Protein AF-A0A0W0Y0N5-F1 (afdb_monomer_lite)

Foldseek 3Di:
DDDDDPDPPPDPPPDDDDDPDPDDPVVVVVVVVVPPPDPPPVPVVVVVVVVVVVVVVVVVVVVVVPDDDDDVVVVVVVVVCVVVVNDDDDPVVVVVVVVVVVVVD

Structure (mmCIF, N/CA/C/O backbone):
data_AF-A0A0W0Y0N5-F1
#
_entry.id   AF-A0A0W0Y0N5-F1
#
loop_
_atom_site.group_PDB
_atom_site.id
_atom_site.type_symbol
_atom_site.label_atom_id
_atom_site.label_alt_id
_atom_site.label_comp_id
_atom_site.label_asym_id
_atom_site.label_entity_id
_atom_site.label_seq_id
_atom_site.pdbx_PDB_ins_code
_atom_site.Cartn_x
_atom_site.Cartn_y
_atom_site.Cartn_z
_atom_site.occupancy
_atom_site.B_iso_or_equiv
_atom_site.auth_seq_id
_atom_site.auth_comp_id
_atom_site.auth_asym_id
_atom_site.auth_atom_id
_atom_site.pdbx_PDB_model_num
ATOM 1 N N . MET A 1 1 ? -21.532 -23.123 67.236 1.00 42.41 1 MET A N 1
ATOM 2 C CA . MET A 1 1 ? -20.499 -22.829 66.224 1.00 42.41 1 MET A CA 1
ATOM 3 C C . MET A 1 1 ? -20.778 -23.768 65.060 1.00 42.41 1 MET A C 1
ATOM 5 O O . MET A 1 1 ? -20.723 -24.965 65.287 1.00 42.41 1 MET A O 1
ATOM 9 N N . GLU A 1 2 ? -21.553 -23.299 64.076 1.00 47.66 2 GLU A N 1
ATOM 10 C CA . GLU A 1 2 ? -21.091 -22.952 62.704 1.00 47.66 2 GLU A CA 1
ATOM 11 C C . GLU A 1 2 ? -20.781 -24.219 61.877 1.00 47.66 2 GLU A C 1
ATOM 13 O O . GLU A 1 2 ? -20.055 -25.078 62.349 1.00 47.66 2 GLU A O 1
ATOM 18 N N . SER A 1 3 ? -21.311 -24.466 60.675 1.00 52.69 3 SER A N 1
ATOM 19 C CA . SER A 1 3 ? -21.690 -23.562 59.584 1.00 52.69 3 SER A CA 1
ATOM 20 C C . SER A 1 3 ? -22.724 -24.227 58.654 1.00 52.69 3 SER A C 1
ATOM 22 O O . SER A 1 3 ? -22.623 -25.407 58.327 1.00 52.69 3 SER A O 1
ATOM 24 N N . VAL A 1 4 ? -23.702 -23.428 58.220 1.00 58.62 4 VAL A N 1
ATOM 25 C CA . VAL A 1 4 ? -24.736 -23.725 57.220 1.00 58.62 4 VAL A CA 1
ATOM 26 C C . VAL A 1 4 ? -24.251 -23.209 55.865 1.00 58.62 4 VAL A C 1
ATOM 28 O O . VAL A 1 4 ? -24.720 -22.173 55.416 1.00 58.62 4 VAL A O 1
ATOM 31 N N . ILE A 1 5 ? -23.274 -23.855 55.221 1.00 59.12 5 ILE A N 1
ATOM 32 C CA . ILE A 1 5 ? -22.911 -23.524 53.826 1.00 59.12 5 ILE A CA 1
ATOM 33 C C . ILE A 1 5 ? -22.430 -24.778 53.079 1.00 59.12 5 ILE A C 1
ATOM 35 O O . ILE A 1 5 ? -21.284 -24.869 52.643 1.00 59.12 5 ILE A O 1
ATOM 39 N N . GLU A 1 6 ? -23.328 -25.733 52.850 1.00 60.34 6 GLU A N 1
ATOM 40 C CA . GLU A 1 6 ? -23.190 -26.661 51.721 1.00 60.34 6 GLU A CA 1
ATOM 41 C C . GLU A 1 6 ? -24.080 -26.175 50.569 1.00 60.34 6 GLU A C 1
ATOM 43 O O . GLU A 1 6 ? -25.214 -26.585 50.365 1.00 60.34 6 GLU A O 1
ATOM 48 N N . ARG A 1 7 ? -23.536 -25.161 49.889 1.00 59.25 7 ARG A N 1
ATOM 49 C CA . ARG A 1 7 ? -23.667 -24.794 48.469 1.00 59.25 7 ARG A CA 1
ATOM 50 C C . ARG A 1 7 ? -24.823 -25.453 47.697 1.00 59.25 7 ARG A C 1
ATOM 52 O O . ARG A 1 7 ? -24.627 -26.437 46.988 1.00 59.25 7 ARG A O 1
ATOM 59 N N . ASN A 1 8 ? -25.975 -24.785 47.675 1.00 56.50 8 ASN A N 1
ATOM 60 C CA . ASN A 1 8 ? -26.908 -24.908 46.556 1.00 56.50 8 ASN A CA 1
ATOM 61 C C . ASN A 1 8 ? -26.298 -24.185 45.342 1.00 56.50 8 ASN A C 1
ATOM 63 O O . ASN A 1 8 ? -26.480 -22.982 45.153 1.00 56.50 8 ASN A O 1
ATOM 67 N N . ALA A 1 9 ? -25.521 -24.905 44.534 1.00 58.84 9 ALA A N 1
ATOM 68 C CA . ALA A 1 9 ? -25.101 -24.435 43.220 1.00 58.84 9 ALA A CA 1
ATOM 69 C C . ALA A 1 9 ? -26.306 -24.512 42.274 1.00 58.84 9 ALA A C 1
ATOM 71 O O . ALA A 1 9 ? -26.527 -25.511 41.594 1.00 58.84 9 ALA A O 1
ATOM 72 N N . MET A 1 10 ? -27.122 -23.459 42.264 1.00 58.56 10 MET A N 1
ATOM 73 C CA . MET A 1 10 ? -28.178 -23.294 41.272 1.00 58.56 10 MET A CA 1
ATOM 74 C C . MET A 1 10 ? -27.514 -22.914 39.940 1.00 58.56 10 MET A C 1
ATOM 76 O O . MET A 1 10 ? -27.296 -21.742 39.640 1.00 58.56 10 MET A O 1
ATOM 80 N N . VAL A 1 11 ? -27.115 -23.918 39.159 1.00 59.53 11 VAL A N 1
ATOM 81 C CA . VAL A 1 11 ? -26.688 -23.724 37.771 1.00 59.53 11 VAL A CA 1
ATOM 82 C C . VAL A 1 11 ? -27.960 -23.614 36.945 1.00 59.53 11 VAL A C 1
ATOM 84 O O . VAL A 1 11 ? -28.642 -24.608 36.714 1.00 59.53 11 VAL A O 1
ATOM 87 N N . ASN A 1 12 ? -28.319 -22.402 36.530 1.00 56.44 12 ASN A N 1
ATOM 88 C CA . ASN A 1 12 ? -29.406 -22.237 35.579 1.00 56.44 12 ASN A CA 1
ATOM 89 C C . ASN A 1 12 ? -28.865 -22.623 34.195 1.00 56.44 12 ASN A C 1
ATOM 91 O O . ASN A 1 12 ? -28.128 -21.860 33.570 1.00 56.44 12 ASN A O 1
ATOM 95 N N . SER A 1 13 ? -29.174 -23.833 33.738 1.00 59.94 13 SER A N 1
ATOM 96 C CA . SER A 1 13 ? -28.860 -24.298 32.389 1.00 59.94 13 SER A CA 1
ATOM 97 C C . SER A 1 13 ? -29.754 -23.572 31.385 1.00 59.94 13 SER A C 1
ATOM 99 O O . SER A 1 13 ? -30.796 -24.077 30.974 1.00 59.94 13 SER A O 1
ATOM 101 N N . ILE A 1 14 ? -29.361 -22.358 30.995 1.00 56.44 14 ILE A N 1
ATOM 102 C CA . ILE A 1 14 ? -29.981 -21.645 29.876 1.00 56.44 14 ILE A CA 1
ATOM 103 C C . ILE A 1 14 ? -29.409 -22.231 28.586 1.00 56.44 14 ILE A C 1
ATOM 105 O O . ILE A 1 14 ? -28.514 -21.647 27.982 1.00 56.44 14 ILE A O 1
ATOM 109 N N . ASN A 1 15 ? -29.893 -23.408 28.190 1.00 56.50 15 ASN A N 1
ATOM 110 C CA . ASN A 1 15 ? -29.917 -23.794 26.783 1.00 56.50 15 ASN A CA 1
ATOM 111 C C . ASN A 1 15 ? -30.871 -24.974 26.542 1.00 56.50 15 ASN A C 1
ATOM 113 O O . ASN A 1 15 ? -30.451 -26.125 26.507 1.00 56.50 15 ASN A O 1
ATOM 117 N N . GLU A 1 16 ? -32.154 -24.683 26.337 1.00 48.56 16 GLU A N 1
ATOM 118 C CA . GLU A 1 16 ? -33.023 -25.551 25.540 1.00 48.56 16 GLU A CA 1
ATOM 119 C C . GLU A 1 16 ? -33.677 -24.702 24.452 1.00 48.56 16 GLU A C 1
ATOM 121 O O . GLU A 1 16 ? -34.556 -23.866 24.669 1.00 48.56 16 GLU A O 1
ATOM 126 N N . THR A 1 17 ? -33.154 -24.900 23.253 1.00 60.19 17 THR A N 1
ATOM 127 C CA . THR A 1 17 ? -33.726 -24.498 21.985 1.00 60.19 17 THR A CA 1
ATOM 128 C C . THR A 1 17 ? -35.102 -25.148 21.805 1.00 60.19 17 THR A C 1
ATOM 130 O O . THR A 1 17 ? -35.258 -26.355 21.951 1.00 60.19 17 THR A O 1
ATOM 133 N N . GLY A 1 18 ? -36.097 -24.347 21.409 1.00 56.78 18 GLY A N 1
ATOM 134 C CA . GLY A 1 18 ? -37.253 -24.859 20.667 1.00 56.78 18 GLY A CA 1
ATOM 135 C C . GLY A 1 18 ? -38.616 -24.852 21.357 1.00 56.78 18 GLY A C 1
ATOM 136 O O . GLY A 1 18 ? -39.292 -25.868 21.325 1.00 56.78 18 GLY A O 1
ATOM 137 N N . ASN A 1 19 ? -39.091 -23.710 21.871 1.00 49.62 19 ASN A N 1
ATOM 138 C CA . ASN A 1 19 ? -40.535 -23.499 22.059 1.00 49.62 19 ASN A CA 1
ATOM 139 C C . ASN A 1 19 ? -40.913 -22.009 22.003 1.00 49.62 19 ASN A C 1
ATOM 141 O O . ASN A 1 19 ? -40.902 -21.302 23.010 1.00 49.62 19 ASN A O 1
ATOM 145 N N . PHE A 1 20 ? -41.319 -21.531 20.824 1.00 52.16 20 PHE A N 1
ATOM 146 C CA . PHE A 1 20 ? -42.040 -20.263 20.697 1.00 52.16 20 PHE A CA 1
ATOM 147 C C . PHE A 1 20 ? -43.447 -20.425 21.295 1.00 52.16 20 PHE A C 1
ATOM 149 O O . PHE A 1 20 ? -44.399 -20.774 20.595 1.00 52.16 20 PHE A O 1
ATOM 156 N N . LYS A 1 21 ? -43.600 -20.182 22.602 1.00 59.81 21 LYS A N 1
ATOM 157 C CA . LYS A 1 21 ? -44.925 -19.970 23.198 1.00 59.81 21 LYS A CA 1
ATOM 158 C C . LYS A 1 21 ? -45.429 -18.594 22.765 1.00 59.81 21 LYS A C 1
ATOM 160 O O . LYS A 1 21 ? -44.800 -17.577 23.048 1.00 59.81 21 LYS A O 1
ATOM 165 N N . ARG A 1 22 ? -46.549 -18.588 22.036 1.00 60.03 22 ARG A N 1
ATOM 166 C CA . ARG A 1 22 ? -47.268 -17.383 21.602 1.00 60.03 22 ARG A CA 1
ATOM 167 C C . ARG A 1 22 ? -47.511 -16.474 22.809 1.00 60.03 22 ARG A C 1
ATOM 169 O O . ARG A 1 22 ? -48.003 -16.927 23.838 1.00 60.03 22 ARG A O 1
ATOM 176 N N . VAL A 1 23 ? -47.109 -15.214 22.678 1.00 56.12 23 VAL A N 1
ATOM 177 C CA . VAL A 1 23 ? -47.235 -14.193 23.719 1.00 56.12 23 VAL A CA 1
ATOM 178 C C . VAL A 1 23 ? -48.688 -13.732 23.764 1.00 56.12 23 VAL A C 1
ATOM 180 O O . VAL A 1 23 ? -49.153 -13.079 22.835 1.00 56.12 23 VAL A O 1
ATOM 183 N N . ASP A 1 24 ? -49.388 -14.083 24.839 1.00 57.12 24 ASP A N 1
ATOM 184 C CA . ASP A 1 24 ? -50.718 -13.562 25.143 1.00 57.12 24 ASP A CA 1
ATOM 185 C C . ASP A 1 24 ? -50.592 -12.116 25.649 1.00 57.12 24 ASP A C 1
ATOM 187 O O . ASP A 1 24 ? -49.882 -11.837 26.626 1.00 57.12 24 ASP A O 1
ATOM 191 N N . THR A 1 25 ? -51.207 -11.170 24.941 1.00 61.31 25 THR A N 1
ATOM 192 C CA . THR A 1 25 ? -50.998 -9.729 25.146 1.00 61.31 25 THR A CA 1
ATOM 193 C C . THR A 1 25 ? -51.553 -9.221 26.476 1.00 61.31 25 THR A C 1
ATOM 195 O O . THR A 1 25 ? -51.020 -8.250 27.009 1.00 61.31 25 THR A O 1
ATOM 198 N N . GLU A 1 26 ? -52.542 -9.898 27.067 1.00 58.44 26 GLU A N 1
ATOM 199 C CA . GLU A 1 26 ? -53.139 -9.511 28.358 1.00 58.44 26 GLU A CA 1
ATOM 200 C C . GLU A 1 26 ? -52.182 -9.748 29.539 1.00 58.44 26 GLU A C 1
ATOM 202 O O . GLU A 1 26 ? -52.059 -8.913 30.436 1.00 58.44 26 GLU A O 1
ATOM 207 N N . SER A 1 27 ? -51.373 -10.811 29.483 1.00 60.31 27 SER A N 1
ATOM 208 C CA . SER A 1 27 ? -50.404 -11.154 30.541 1.00 60.31 27 SER A CA 1
ATOM 209 C C . SER A 1 27 ? -49.197 -10.205 30.614 1.00 60.31 27 SER A C 1
ATOM 211 O O . SER A 1 27 ? -48.413 -10.245 31.570 1.00 60.31 27 SER A O 1
ATOM 213 N N . ARG A 1 28 ? -48.991 -9.368 29.587 1.00 60.91 28 ARG A N 1
ATOM 214 C CA . ARG A 1 28 ? -47.940 -8.339 29.564 1.00 60.91 28 ARG A CA 1
ATOM 215 C C . ARG A 1 28 ? -48.387 -7.072 30.292 1.00 60.91 28 ARG A C 1
ATOM 217 O O . ARG A 1 28 ? -47.565 -6.445 30.954 1.00 60.91 28 ARG A O 1
ATOM 224 N N . VAL A 1 29 ? -49.674 -6.730 30.221 1.00 58.91 29 VAL A N 1
ATOM 225 C CA . VAL A 1 29 ? -50.212 -5.502 30.827 1.00 58.91 29 VAL A CA 1
ATOM 226 C C . VAL A 1 29 ? -50.238 -5.611 32.354 1.00 58.91 29 VAL A C 1
ATOM 228 O O . VAL A 1 29 ? -49.835 -4.669 33.033 1.00 58.91 29 VAL A O 1
ATOM 231 N N . GLN A 1 30 ? -50.563 -6.792 32.897 1.00 56.75 30 GLN A N 1
ATOM 232 C CA . GLN A 1 30 ? -50.483 -7.054 34.342 1.00 56.75 30 GLN A CA 1
ATOM 233 C C . GLN A 1 30 ? -49.041 -6.999 34.884 1.00 56.75 30 GLN A C 1
ATOM 235 O O . GLN A 1 30 ? -48.817 -6.545 36.002 1.00 56.75 30 GLN A O 1
ATOM 240 N N . ARG A 1 31 ? -48.040 -7.427 34.096 1.00 57.78 31 ARG A N 1
ATOM 241 C CA . ARG A 1 31 ? -46.621 -7.372 34.506 1.00 57.78 31 ARG A CA 1
ATOM 242 C C . ARG A 1 31 ? -46.050 -5.956 34.503 1.00 57.78 31 ARG A C 1
ATOM 244 O O . ARG A 1 31 ? -45.227 -5.643 35.353 1.00 57.78 31 ARG A O 1
ATOM 251 N N . LEU A 1 32 ? -46.517 -5.101 33.594 1.00 57.56 32 LEU A N 1
ATOM 252 C CA . LEU A 1 32 ? -46.108 -3.695 33.513 1.00 57.56 32 LEU A CA 1
ATOM 253 C C . LEU A 1 32 ? -46.655 -2.842 34.670 1.00 57.56 32 LEU A C 1
ATOM 255 O O . LEU A 1 32 ? -46.071 -1.814 34.992 1.00 57.56 32 LEU A O 1
ATOM 259 N N . GLN A 1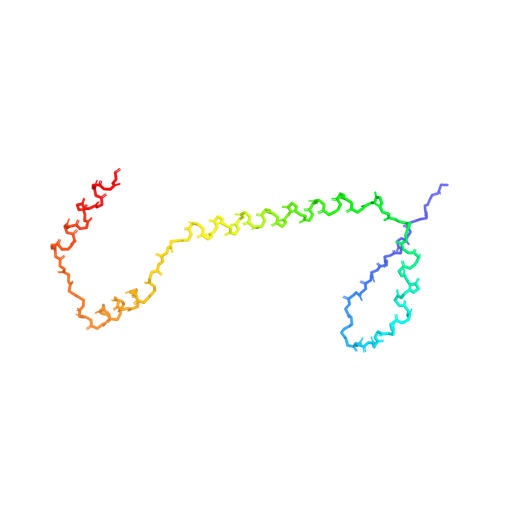 33 ? -47.754 -3.257 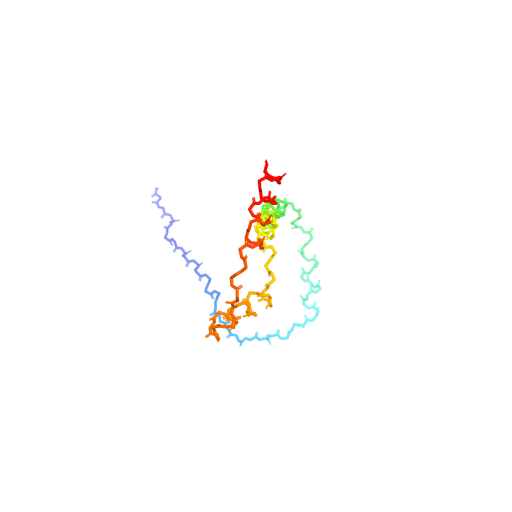35.310 1.00 54.81 33 GLN A N 1
ATOM 260 C CA . GLN A 1 33 ? -48.337 -2.532 36.446 1.00 54.81 33 GLN A CA 1
ATOM 261 C C . GLN A 1 33 ? -47.633 -2.823 37.781 1.00 54.81 33 GLN A C 1
ATOM 263 O O . GLN A 1 33 ? -47.632 -1.958 38.650 1.00 54.81 33 GLN A O 1
ATOM 268 N N . ASN A 1 34 ? -46.959 -3.971 37.911 1.00 51.38 34 ASN A N 1
ATOM 269 C CA . ASN A 1 34 ? -46.226 -4.350 39.127 1.00 51.38 34 ASN A CA 1
ATOM 270 C C . ASN A 1 34 ? -44.725 -3.993 39.095 1.00 51.38 34 ASN A C 1
ATOM 272 O O . ASN A 1 34 ? -44.013 -4.308 40.039 1.00 51.38 34 ASN A O 1
ATOM 276 N N . GLN A 1 35 ? -44.230 -3.344 38.034 1.00 51.34 35 GLN A N 1
ATOM 277 C CA . GLN A 1 35 ? -42.822 -2.932 37.882 1.00 51.34 35 GLN A CA 1
ATOM 278 C C . GLN A 1 35 ? -42.635 -1.409 38.006 1.00 51.34 35 GLN A C 1
ATOM 280 O O . GLN A 1 35 ? -41.833 -0.816 37.291 1.00 51.34 35 GLN A O 1
ATOM 285 N N . LYS A 1 36 ? -43.406 -0.753 38.880 1.00 48.44 36 LYS A N 1
ATOM 286 C CA . LYS A 1 36 ? -43.261 0.686 39.178 1.00 48.44 36 LYS A CA 1
ATOM 287 C C . LYS A 1 36 ? -42.533 0.989 40.491 1.00 48.44 36 LYS A C 1
ATOM 289 O O . LYS A 1 36 ? -42.508 2.137 40.917 1.00 48.44 36 LYS A O 1
ATOM 294 N N . GLU A 1 37 ? -41.911 -0.012 41.099 1.00 49.59 37 GLU A N 1
ATOM 295 C CA . GLU A 1 37 ? -41.090 0.138 42.300 1.00 49.59 37 GLU A CA 1
ATOM 296 C C . GLU A 1 37 ? -39.769 -0.606 42.086 1.00 49.59 37 GLU A C 1
ATOM 298 O O . GLU A 1 37 ? -39.630 -1.724 42.545 1.00 49.59 37 GLU A O 1
ATOM 303 N N . ASP A 1 38 ? -38.860 -0.042 41.282 1.00 46.34 38 ASP A N 1
ATOM 304 C CA . ASP A 1 38 ? -37.409 -0.331 41.309 1.00 46.34 38 ASP A CA 1
ATOM 305 C C . ASP A 1 38 ? -36.682 0.560 40.277 1.00 46.34 38 ASP A C 1
ATOM 307 O O . ASP A 1 38 ? -35.997 0.106 39.363 1.00 46.34 38 ASP A O 1
ATOM 311 N N . GLU A 1 39 ? -36.863 1.880 40.379 1.00 50.34 39 GLU A N 1
ATOM 312 C CA . GLU A 1 39 ? -36.247 2.851 39.454 1.00 50.34 39 GLU A CA 1
ATOM 313 C C . GLU A 1 39 ? -34.886 3.395 39.938 1.00 50.34 39 GLU A C 1
ATOM 315 O O . GLU A 1 39 ? -34.339 4.314 39.336 1.00 50.34 39 GLU A O 1
ATOM 320 N N . SER A 1 40 ? -34.289 2.843 41.003 1.00 49.72 40 SER A N 1
ATOM 321 C CA . SER A 1 40 ? -33.104 3.447 41.645 1.00 49.72 40 SER A CA 1
ATOM 322 C C . SER A 1 40 ? -31.796 2.647 41.571 1.00 49.72 40 SER A C 1
ATOM 324 O O . SER A 1 40 ? -30.809 3.074 42.166 1.00 49.72 40 SER A O 1
ATOM 326 N N . VAL A 1 41 ? -31.729 1.531 40.827 1.00 52.72 41 VAL A N 1
ATOM 327 C CA . VAL A 1 41 ? -30.507 0.685 40.759 1.00 52.72 41 VAL A CA 1
ATOM 328 C C . VAL A 1 41 ? -29.940 0.524 39.332 1.00 52.72 41 VAL A C 1
ATOM 330 O O . VAL A 1 41 ? -28.888 -0.076 39.134 1.00 52.72 41 VAL A O 1
ATOM 333 N N . SER A 1 42 ? -30.572 1.105 38.306 1.00 52.69 42 SER A N 1
ATOM 334 C CA . SE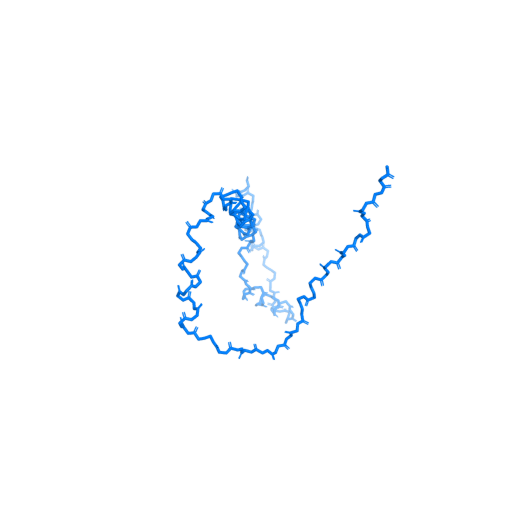R A 1 42 ? -30.207 0.865 36.893 1.00 52.69 42 SER A CA 1
ATOM 335 C C . SER A 1 42 ? -29.360 1.966 36.228 1.00 52.69 42 SER A C 1
ATOM 337 O O . SER A 1 42 ? -29.130 1.938 35.021 1.00 52.69 42 SER A O 1
ATOM 339 N N . THR A 1 43 ? -28.868 2.950 36.978 1.00 56.41 43 THR A N 1
ATOM 340 C CA . THR A 1 43 ? -28.099 4.071 36.403 1.00 56.41 43 THR A CA 1
ATOM 341 C C . THR A 1 43 ? -26.610 3.746 36.276 1.00 56.41 43 THR A C 1
ATOM 343 O O . THR A 1 43 ? -26.001 4.031 35.249 1.00 56.41 43 THR A O 1
ATOM 346 N N . GLU A 1 44 ? -26.042 3.071 37.279 1.00 57.06 44 GLU A N 1
ATOM 347 C CA . GLU A 1 44 ? -24.630 2.657 37.308 1.00 57.06 44 GLU A CA 1
ATOM 348 C C . GLU A 1 44 ? -24.356 1.518 36.313 1.00 57.06 44 GLU A C 1
ATOM 350 O O . GLU A 1 44 ? -23.405 1.572 35.548 1.00 57.06 44 GLU A O 1
ATOM 355 N N . ALA A 1 45 ? -25.231 0.509 36.226 1.00 57.97 45 ALA A N 1
ATOM 356 C CA . ALA A 1 45 ? -25.068 -0.576 35.252 1.00 57.97 45 ALA A CA 1
ATOM 357 C C . ALA A 1 45 ? -25.251 -0.096 33.798 1.00 57.97 45 ALA A C 1
ATOM 359 O O . ALA A 1 45 ? -24.614 -0.612 32.883 1.00 57.97 45 ALA A O 1
ATOM 360 N N . SER A 1 46 ? -26.100 0.906 33.560 1.00 60.44 46 SER A N 1
ATOM 361 C CA . SER A 1 46 ? -26.275 1.485 32.222 1.00 60.44 46 SER A CA 1
ATOM 362 C C . SER A 1 46 ? -25.110 2.400 31.820 1.00 60.44 46 SER A C 1
ATOM 364 O O . SER A 1 46 ? -24.804 2.496 30.631 1.00 60.44 46 SER A O 1
ATOM 366 N N . SER A 1 47 ? -24.426 3.038 32.781 1.00 61.09 47 SER A N 1
ATOM 367 C CA . SER A 1 47 ? -23.291 3.932 32.510 1.00 61.09 47 SER A CA 1
ATOM 368 C C . SER A 1 47 ? -22.034 3.172 32.068 1.00 61.09 47 SER A C 1
ATOM 370 O O . SER A 1 47 ? -21.385 3.601 31.112 1.00 61.09 47 SER A O 1
ATOM 372 N N . VAL A 1 48 ? -21.733 2.012 32.669 1.00 64.06 48 VAL A N 1
ATOM 373 C CA . VAL A 1 48 ? -20.624 1.143 32.216 1.00 64.06 48 VAL A CA 1
ATOM 374 C C . VAL A 1 48 ? -20.881 0.575 30.819 1.00 64.06 48 VAL A C 1
ATOM 376 O O . VAL A 1 48 ? -20.011 0.672 29.961 1.00 64.06 48 VAL A O 1
ATOM 379 N N . ASN A 1 49 ? -22.102 0.110 30.533 1.00 71.00 49 ASN A N 1
ATOM 380 C CA . ASN A 1 49 ? -22.460 -0.379 29.194 1.00 71.00 49 ASN A CA 1
ATOM 381 C C . ASN A 1 49 ? -22.339 0.712 28.111 1.00 71.00 49 ASN A C 1
ATOM 383 O O . ASN A 1 49 ? -21.901 0.441 26.991 1.00 71.00 49 ASN A O 1
ATOM 387 N N . LEU A 1 50 ? -22.704 1.959 28.436 1.00 73.75 50 LEU A N 1
ATOM 388 C CA . LEU A 1 50 ? -22.541 3.093 27.523 1.00 73.75 50 LEU A CA 1
ATOM 389 C C . LEU A 1 50 ? -21.063 3.4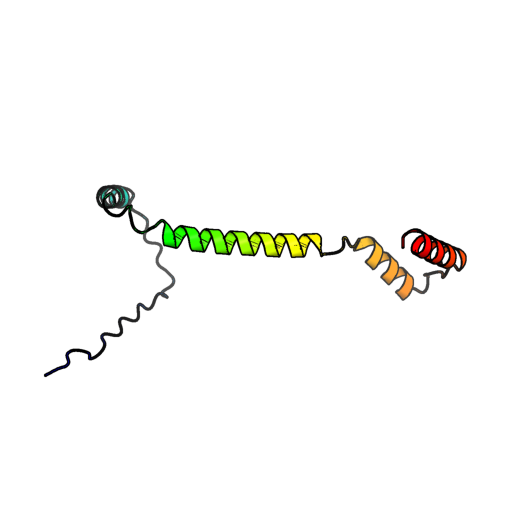59 27.321 1.00 73.75 50 LEU A C 1
ATOM 391 O O . LEU A 1 50 ? -20.662 3.791 26.202 1.00 73.75 50 LEU A O 1
ATOM 395 N N . SER A 1 51 ? -20.257 3.387 28.383 1.00 78.06 51 SER A N 1
ATOM 396 C CA . SER A 1 51 ? -18.809 3.607 28.321 1.00 78.06 51 SER A CA 1
ATOM 397 C C . SER A 1 51 ? -18.131 2.575 27.419 1.00 78.06 51 SER A C 1
ATOM 399 O O . SER A 1 51 ? -17.383 2.951 26.515 1.00 78.06 51 SER A O 1
ATOM 401 N N . ASP A 1 52 ? -18.461 1.293 27.586 1.00 81.56 52 ASP A N 1
ATOM 402 C CA . ASP A 1 52 ? -17.907 0.200 26.783 1.00 81.56 52 ASP A CA 1
ATOM 403 C C . ASP A 1 52 ? -18.285 0.339 25.300 1.00 81.56 52 ASP A C 1
ATOM 405 O O . ASP A 1 52 ? -17.428 0.224 24.419 1.00 81.56 52 ASP A O 1
ATOM 409 N N . ALA A 1 53 ? -19.548 0.666 25.002 1.00 82.06 53 ALA A N 1
ATOM 410 C CA . ALA A 1 53 ? -20.003 0.918 23.633 1.00 82.06 53 ALA A CA 1
ATOM 411 C C . ALA A 1 53 ? -19.312 2.143 23.002 1.00 82.06 53 ALA A C 1
ATOM 413 O O . ALA A 1 53 ? -18.934 2.122 21.827 1.00 82.06 53 ALA A O 1
ATOM 414 N N . SER A 1 54 ? -19.102 3.203 23.785 1.00 84.69 54 SER A N 1
ATOM 415 C CA . SER A 1 54 ? -18.408 4.413 23.327 1.00 84.69 54 SER A CA 1
ATOM 416 C C . SER A 1 54 ? -16.934 4.137 23.028 1.00 84.69 54 SER A C 1
ATOM 418 O O . SER A 1 54 ? -16.407 4.622 22.024 1.00 84.69 54 SER A O 1
ATOM 420 N N . GLN A 1 55 ? -16.275 3.317 23.851 1.00 86.06 55 GLN A N 1
ATOM 421 C CA . GLN A 1 55 ? -14.888 2.916 23.638 1.00 86.06 55 GLN A CA 1
ATOM 422 C C . GLN A 1 55 ? -14.742 2.043 22.385 1.00 86.06 55 GLN A C 1
ATOM 424 O O . GLN A 1 55 ? -13.840 2.282 21.583 1.00 86.06 55 GLN A O 1
ATOM 429 N N . GLN A 1 56 ? -15.669 1.108 22.153 1.00 87.25 56 GLN A N 1
ATOM 430 C CA . GLN A 1 56 ? -15.704 0.299 20.927 1.00 87.25 56 GLN A CA 1
ATOM 431 C C . GLN A 1 56 ? -15.888 1.161 19.667 1.00 87.25 56 GLN A C 1
ATOM 433 O O . GLN A 1 56 ? -15.187 0.967 18.671 1.00 87.25 56 GLN A O 1
ATOM 438 N N . LEU A 1 57 ? -16.770 2.166 19.711 1.00 87.25 57 LEU A N 1
ATOM 439 C CA . LEU A 1 57 ? -16.947 3.106 18.600 1.00 87.25 57 LEU A CA 1
ATOM 440 C C . LEU A 1 57 ? -15.700 3.959 18.348 1.00 87.25 57 LEU A C 1
ATOM 442 O O . LEU 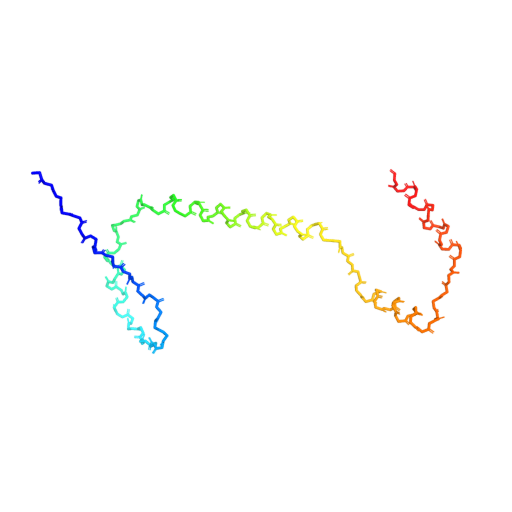A 1 57 ? -15.335 4.168 17.191 1.00 87.25 57 LEU A O 1
ATOM 446 N N . ALA A 1 58 ? -15.024 4.419 19.404 1.00 86.62 58 ALA A N 1
ATOM 447 C CA . ALA A 1 58 ? -13.766 5.150 19.274 1.00 86.62 58 ALA A CA 1
ATOM 448 C C . ALA A 1 58 ? -12.686 4.278 18.616 1.00 86.62 58 ALA A C 1
ATOM 450 O O . ALA A 1 58 ? -12.042 4.716 17.664 1.00 86.62 58 ALA A O 1
ATOM 451 N N . THR A 1 59 ? -12.555 3.016 19.041 1.00 87.69 59 THR A N 1
ATOM 452 C CA . THR A 1 59 ? -11.605 2.082 18.420 1.00 87.69 59 THR A CA 1
ATOM 453 C C . THR A 1 59 ? -11.935 1.789 16.961 1.00 87.69 59 THR A C 1
ATOM 455 O O . THR A 1 59 ? -11.034 1.751 16.128 1.00 87.69 59 THR A O 1
ATOM 458 N N . LEU A 1 60 ? -13.218 1.629 16.621 1.00 86.56 60 LEU A N 1
ATOM 459 C CA . LEU A 1 60 ? -13.642 1.368 15.248 1.00 86.56 60 LEU A CA 1
ATOM 460 C C . LEU A 1 60 ? -13.378 2.581 14.351 1.00 86.56 60 LEU A C 1
ATOM 462 O O . LEU A 1 60 ? -12.890 2.429 13.234 1.00 86.56 60 LEU A O 1
ATOM 466 N N . LYS A 1 61 ? -13.641 3.790 14.856 1.00 87.38 61 LYS A N 1
ATOM 467 C CA . LYS A 1 61 ? -13.314 5.040 14.167 1.00 87.38 61 LYS A CA 1
ATOM 468 C C . LYS A 1 61 ? -11.814 5.152 13.901 1.00 87.38 61 LYS A C 1
ATOM 470 O O . LYS A 1 61 ? -11.430 5.504 12.790 1.00 87.38 61 LYS A O 1
ATOM 475 N N . ASP A 1 62 ? -10.982 4.829 14.885 1.00 86.69 62 ASP A N 1
ATOM 476 C CA . ASP A 1 62 ? -9.528 4.846 14.722 1.00 86.69 62 ASP A CA 1
ATOM 477 C C . ASP A 1 62 ? -9.052 3.833 13.679 1.00 86.69 62 ASP A C 1
ATOM 479 O O . ASP A 1 62 ? -8.134 4.136 12.923 1.00 86.69 62 ASP A O 1
ATOM 483 N N . ILE A 1 63 ? -9.667 2.648 13.619 1.00 85.12 63 ILE A N 1
ATOM 484 C CA . ILE A 1 63 ? -9.361 1.638 12.598 1.00 85.12 63 ILE A CA 1
ATOM 485 C C . ILE A 1 63 ? -9.725 2.171 11.211 1.00 85.12 63 ILE A C 1
ATOM 487 O O . ILE A 1 63 ? -8.867 2.189 10.335 1.00 85.12 63 ILE A O 1
ATOM 491 N N . ILE A 1 64 ? -10.945 2.685 11.038 1.00 84.75 64 ILE A N 1
ATOM 492 C CA . ILE A 1 64 ? -11.423 3.218 9.753 1.00 84.75 64 ILE A CA 1
ATOM 493 C C . ILE A 1 64 ? -10.558 4.394 9.279 1.00 84.75 64 ILE A C 1
ATOM 495 O O . ILE A 1 64 ? -10.262 4.497 8.096 1.00 84.75 64 ILE A O 1
ATOM 499 N N . LEU A 1 65 ? -10.134 5.282 10.186 1.00 83.94 65 LEU A N 1
ATOM 500 C CA . LEU A 1 65 ? -9.282 6.425 9.836 1.00 83.94 65 LEU A CA 1
ATOM 501 C C . LEU A 1 65 ? -7.830 6.032 9.536 1.00 83.94 65 LEU A C 1
ATOM 503 O O . LEU A 1 65 ? -7.147 6.750 8.808 1.00 83.94 65 LEU A O 1
ATOM 507 N N . LYS A 1 66 ? -7.336 4.944 10.134 1.00 80.94 66 LYS A N 1
ATOM 508 C CA . LYS A 1 66 ? -5.980 4.432 9.887 1.00 80.94 66 LYS A CA 1
ATOM 509 C C . LYS A 1 66 ? -5.905 3.559 8.646 1.00 80.94 66 LYS A C 1
ATOM 511 O O . LYS A 1 66 ? -4.809 3.386 8.114 1.00 80.94 66 LYS A O 1
ATOM 516 N N . GLU A 1 67 ? -7.022 2.984 8.219 1.00 80.94 67 GLU A N 1
ATOM 517 C CA . GLU A 1 67 ? -7.059 2.149 7.033 1.00 80.94 67 GLU A CA 1
ATOM 518 C C . GLU A 1 67 ? -6.833 3.020 5.787 1.00 80.94 67 GLU A C 1
ATOM 520 O O . GLU A 1 67 ? -7.584 3.967 5.544 1.00 80.94 67 GLU A O 1
ATOM 525 N N . PRO A 1 68 ? -5.759 2.773 5.018 1.00 79.19 68 PRO A N 1
ATOM 526 C CA . PRO A 1 68 ? -5.500 3.539 3.812 1.00 79.19 68 PRO A CA 1
ATOM 527 C C . PRO A 1 68 ? -6.586 3.249 2.774 1.00 79.19 68 PRO A C 1
ATOM 529 O O . PRO A 1 68 ? -6.949 2.095 2.552 1.00 79.19 68 PRO A O 1
ATOM 532 N N . ASP A 1 69 ? -7.062 4.290 2.094 1.00 82.31 69 ASP A N 1
ATOM 533 C CA . ASP A 1 69 ? -7.971 4.128 0.961 1.00 82.31 69 ASP A CA 1
ATOM 534 C C . ASP A 1 69 ? -7.202 3.525 -0.225 1.00 82.31 69 ASP A C 1
ATOM 536 O O . ASP A 1 69 ? -6.355 4.178 -0.848 1.00 82.31 69 ASP A O 1
ATOM 540 N N . VAL A 1 70 ? -7.433 2.236 -0.488 1.00 88.44 70 VAL A N 1
ATOM 541 C CA . VAL A 1 70 ? -6.776 1.484 -1.559 1.00 88.44 70 VAL A CA 1
ATOM 542 C C . VAL A 1 70 ? -7.776 1.201 -2.673 1.00 88.44 70 VAL A C 1
ATOM 544 O O . VAL A 1 70 ? -8.740 0.456 -2.505 1.00 88.44 70 VAL A O 1
ATOM 547 N N . ASP A 1 71 ? -7.480 1.717 -3.865 1.00 92.38 71 ASP A N 1
ATOM 548 C CA . ASP A 1 71 ? -8.203 1.369 -5.087 1.00 92.38 71 ASP A CA 1
ATOM 549 C C . ASP A 1 71 ? -7.857 -0.065 -5.530 1.00 92.38 71 ASP A C 1
ATOM 551 O O . ASP A 1 71 ? -6.853 -0.322 -6.207 1.00 92.38 71 ASP A O 1
ATOM 555 N N . ASN A 1 72 ? -8.709 -1.011 -5.131 1.00 92.50 72 ASN A N 1
ATOM 556 C CA . ASN A 1 72 ? -8.555 -2.429 -5.449 1.00 92.50 72 ASN A CA 1
ATOM 557 C C . ASN A 1 72 ? -8.619 -2.715 -6.958 1.00 92.50 72 ASN A C 1
ATOM 559 O O . ASN A 1 72 ? -7.872 -3.568 -7.439 1.00 92.50 72 ASN A O 1
ATOM 563 N N . ALA A 1 73 ? -9.433 -1.978 -7.722 1.00 92.94 73 ALA A N 1
ATOM 564 C CA . ALA A 1 73 ? -9.550 -2.180 -9.167 1.00 92.94 73 ALA A CA 1
ATOM 565 C C . ALA A 1 73 ? -8.228 -1.849 -9.872 1.00 92.94 73 ALA A C 1
ATOM 567 O O . ALA A 1 73 ? -7.761 -2.586 -10.747 1.00 92.94 73 ALA A O 1
ATOM 568 N N . ARG A 1 74 ? -7.561 -0.775 -9.435 1.00 93.75 74 ARG A N 1
ATOM 569 C CA . ARG A 1 74 ? -6.223 -0.427 -9.925 1.00 93.75 74 ARG A CA 1
ATOM 570 C C . ARG A 1 74 ? -5.181 -1.486 -9.566 1.00 93.75 74 ARG A C 1
ATOM 572 O O . ARG A 1 74 ? -4.310 -1.777 -10.387 1.00 93.75 74 ARG A O 1
ATOM 579 N N . VAL A 1 75 ? -5.244 -2.049 -8.359 1.00 95.25 75 VAL A N 1
ATOM 580 C CA . VAL A 1 75 ? -4.317 -3.106 -7.924 1.00 95.25 75 VAL A CA 1
ATOM 581 C C . VAL A 1 75 ? -4.469 -4.357 -8.789 1.00 95.25 75 VAL A C 1
ATOM 583 O O . VAL A 1 75 ? -3.463 -4.905 -9.241 1.00 95.25 75 VAL A O 1
ATOM 586 N N . GLU A 1 76 ? -5.697 -4.800 -9.048 1.00 96.19 76 GLU A N 1
ATOM 587 C CA . GLU A 1 76 ? -5.965 -5.964 -9.901 1.00 96.19 76 GLU A CA 1
ATOM 588 C C . GLU A 1 76 ? -5.478 -5.750 -11.333 1.00 96.19 76 GLU A C 1
ATOM 590 O O . GLU A 1 76 ? -4.723 -6.574 -11.850 1.00 96.19 76 GLU A O 1
ATOM 595 N N . TYR A 1 77 ? -5.786 -4.596 -11.927 1.00 95.31 77 TYR A N 1
ATOM 596 C CA . TYR A 1 77 ? -5.300 -4.239 -13.258 1.00 95.31 77 TYR A CA 1
ATOM 597 C C . TYR A 1 77 ? -3.767 -4.308 -13.364 1.00 95.31 77 TYR A C 1
ATOM 599 O O . TYR A 1 77 ? -3.213 -4.877 -14.308 1.00 95.31 77 TYR A O 1
ATOM 607 N N . LEU A 1 78 ? -3.053 -3.764 -12.373 1.00 95.19 78 LEU A N 1
ATOM 608 C CA . LEU A 1 78 ? -1.590 -3.818 -12.345 1.00 95.19 78 LEU A CA 1
ATOM 609 C C . LEU A 1 78 ? -1.070 -5.253 -12.187 1.00 95.19 78 LEU A C 1
ATOM 611 O O . LEU A 1 78 ? -0.100 -5.619 -12.854 1.00 95.19 78 LEU A O 1
ATOM 615 N N . LYS A 1 79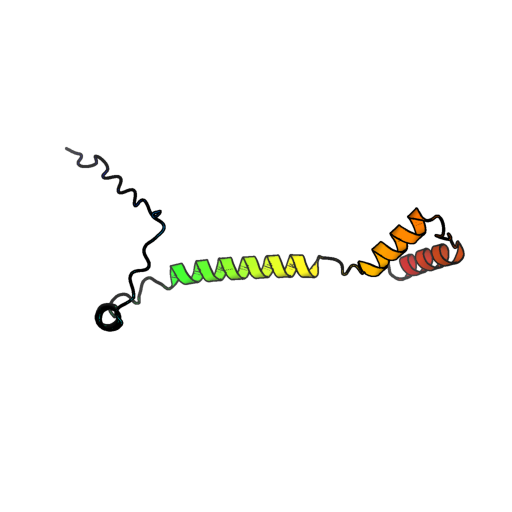 ? -1.715 -6.079 -11.354 1.00 96.06 79 LYS A N 1
ATOM 616 C CA . LYS A 1 79 ? -1.368 -7.503 -11.208 1.00 96.06 79 LYS A CA 1
ATOM 617 C C . LYS A 1 79 ? -1.519 -8.254 -12.530 1.00 96.06 79 LYS A C 1
ATOM 619 O O . LYS A 1 79 ? -0.625 -9.008 -12.905 1.00 96.06 79 LYS A O 1
ATOM 624 N N . GLU A 1 80 ? -2.604 -8.027 -13.262 1.00 96.56 80 GLU A N 1
ATOM 625 C CA . GLU A 1 80 ? -2.817 -8.641 -14.576 1.00 96.56 80 GLU A CA 1
ATOM 626 C C . GLU A 1 80 ? -1.769 -8.200 -15.605 1.00 96.56 80 GLU A C 1
ATOM 628 O O . GLU A 1 80 ? -1.244 -9.025 -16.361 1.00 96.56 80 GLU A O 1
ATOM 633 N N . LEU A 1 81 ? -1.418 -6.910 -15.630 1.00 95.06 81 LEU A N 1
ATOM 634 C CA . LEU A 1 81 ? -0.356 -6.400 -16.502 1.00 95.06 81 LEU A CA 1
ATOM 635 C C . LEU A 1 81 ? 1.003 -7.038 -16.199 1.00 95.06 81 LEU A C 1
ATOM 637 O O . LEU A 1 81 ? 1.734 -7.382 -17.129 1.00 95.06 81 LEU A O 1
ATOM 641 N N . LEU A 1 82 ? 1.330 -7.216 -14.919 1.00 94.69 82 LEU A N 1
ATOM 642 C CA . LEU A 1 82 ? 2.565 -7.874 -14.494 1.00 94.69 82 LEU A CA 1
ATOM 643 C C . LEU A 1 82 ? 2.566 -9.357 -14.880 1.00 94.69 82 LEU A C 1
ATOM 645 O O . LEU A 1 82 ? 3.519 -9.821 -15.502 1.00 94.69 82 LEU A O 1
ATOM 649 N N . ASN A 1 83 ? 1.478 -10.079 -14.598 1.00 95.75 83 ASN A N 1
ATOM 650 C CA . ASN A 1 83 ? 1.341 -11.500 -14.935 1.00 95.75 83 ASN A CA 1
ATOM 651 C C . ASN A 1 83 ? 1.388 -11.753 -16.446 1.00 95.75 83 ASN A C 1
ATOM 653 O O . ASN A 1 83 ? 1.920 -12.764 -16.897 1.00 95.75 83 ASN A O 1
ATOM 657 N N . SER A 1 84 ? 0.840 -10.831 -17.238 1.00 95.75 84 SER A N 1
ATOM 658 C CA . SER A 1 84 ? 0.880 -10.906 -18.699 1.00 95.75 84 SER A CA 1
ATOM 659 C C . SER A 1 84 ? 2.195 -10.414 -19.312 1.00 95.75 84 SER A C 1
ATOM 661 O O . SER A 1 84 ? 2.342 -10.464 -20.533 1.00 95.75 84 SER A O 1
ATOM 663 N N . GLY A 1 85 ? 3.135 -9.916 -18.500 1.00 93.69 85 GLY A N 1
ATOM 664 C CA . GLY A 1 85 ? 4.408 -9.359 -18.962 1.00 93.69 85 GLY A CA 1
ATOM 665 C C . GLY A 1 85 ? 4.276 -8.058 -19.762 1.00 93.69 85 GLY A C 1
ATOM 666 O O . GLY A 1 85 ? 5.243 -7.621 -20.378 1.00 93.69 85 GLY A O 1
ATOM 667 N N . ARG A 1 86 ? 3.093 -7.431 -19.773 1.00 93.56 86 ARG A N 1
ATOM 668 C CA . ARG A 1 86 ? 2.814 -6.186 -20.513 1.00 93.56 86 ARG A CA 1
ATOM 669 C C . ARG A 1 86 ? 3.044 -4.924 -19.686 1.00 93.56 86 ARG A C 1
ATOM 671 O O . ARG A 1 86 ? 2.752 -3.823 -20.145 1.00 93.56 86 ARG A O 1
ATOM 678 N N . TYR A 1 87 ? 3.514 -5.070 -18.454 1.00 94.75 87 TYR A N 1
ATOM 679 C CA . TYR A 1 87 ? 3.848 -3.931 -17.618 1.00 94.75 87 TYR A CA 1
ATOM 680 C C . TYR A 1 87 ? 5.162 -3.287 -18.078 1.00 94.75 87 TYR A C 1
ATOM 682 O O . TYR A 1 87 ? 6.225 -3.899 -18.000 1.00 94.75 87 TYR A O 1
ATOM 690 N N . GLU A 1 88 ? 5.093 -2.038 -18.536 1.00 93.62 88 GLU A N 1
ATOM 691 C CA . GLU A 1 88 ? 6.262 -1.280 -18.983 1.00 93.62 88 GLU A CA 1
ATOM 692 C C . GLU A 1 88 ? 6.834 -0.415 -17.853 1.00 93.62 88 GLU A C 1
ATOM 694 O O . GLU A 1 88 ? 6.143 0.413 -17.246 1.00 93.62 88 GLU A O 1
ATOM 699 N N . ILE A 1 89 ? 8.133 -0.572 -17.601 1.00 93.00 89 ILE A N 1
ATOM 700 C CA . ILE A 1 89 ? 8.864 0.237 -16.628 1.00 93.00 89 ILE A CA 1
ATOM 701 C C . ILE A 1 89 ? 9.295 1.541 -17.301 1.00 93.00 89 ILE A C 1
ATOM 703 O O . ILE A 1 89 ? 10.185 1.559 -18.146 1.00 93.00 89 ILE A O 1
ATOM 707 N N . SER A 1 90 ? 8.686 2.654 -16.892 1.00 94.81 90 SER A N 1
ATOM 708 C CA . SER A 1 90 ? 9.038 3.987 -17.389 1.00 94.81 90 SER A CA 1
ATOM 709 C C . SER A 1 90 ? 9.921 4.732 -16.389 1.00 94.81 90 SER A C 1
ATOM 711 O O . SER A 1 90 ? 9.445 5.191 -15.346 1.00 94.81 90 SER A O 1
ATOM 713 N N . SER A 1 91 ? 11.197 4.916 -16.735 1.00 95.25 91 SER A N 1
ATOM 714 C CA . SER A 1 91 ? 12.173 5.644 -15.909 1.00 95.25 91 SER A CA 1
ATOM 715 C C . SER A 1 91 ? 11.732 7.076 -15.599 1.00 95.25 91 SER A C 1
ATOM 717 O O . SER A 1 91 ? 11.912 7.554 -14.482 1.00 95.25 91 SER A O 1
ATOM 719 N N . SER A 1 92 ? 11.084 7.749 -16.554 1.00 95.75 92 SER A N 1
ATOM 720 C CA . SER A 1 92 ? 10.559 9.106 -16.365 1.00 95.75 92 SER A CA 1
ATOM 721 C C . SER A 1 92 ? 9.456 9.163 -15.305 1.00 95.75 92 SER A C 1
ATOM 723 O O . SER A 1 92 ? 9.440 10.084 -14.491 1.00 95.75 92 SER A O 1
ATOM 725 N N . LYS A 1 93 ? 8.551 8.170 -15.273 1.00 94.56 93 LYS A N 1
ATOM 726 C CA . LYS A 1 93 ? 7.493 8.090 -14.247 1.00 94.56 93 LYS A CA 1
ATOM 727 C C . LYS A 1 93 ? 8.080 7.851 -12.857 1.00 94.56 93 LYS A C 1
ATOM 729 O O . LYS A 1 93 ? 7.615 8.460 -11.898 1.00 94.56 93 LYS A O 1
ATOM 734 N N . ILE A 1 94 ? 9.107 7.004 -12.765 1.00 95.12 94 ILE A N 1
ATOM 735 C CA . ILE A 1 94 ? 9.811 6.723 -11.507 1.00 95.12 94 ILE A CA 1
ATOM 736 C C . ILE A 1 94 ? 10.484 7.994 -10.990 1.00 95.12 94 ILE A C 1
ATOM 738 O O . ILE A 1 94 ? 10.224 8.397 -9.861 1.00 95.12 94 ILE A O 1
ATOM 742 N N . ALA A 1 95 ? 11.273 8.670 -11.830 1.00 96.12 95 ALA A N 1
ATOM 743 C CA . ALA A 1 95 ? 11.962 9.901 -11.451 1.00 96.12 95 ALA A CA 1
ATOM 744 C C . ALA A 1 95 ? 10.985 10.995 -10.992 1.00 96.12 95 ALA A C 1
ATOM 746 O O . ALA A 1 95 ? 11.220 11.637 -9.971 1.00 96.12 95 ALA A O 1
ATOM 747 N N . LYS A 1 96 ? 9.854 11.161 -11.696 1.00 95.81 96 LYS A N 1
ATOM 748 C CA . LYS A 1 96 ? 8.801 12.098 -11.286 1.00 95.81 96 LYS A CA 1
ATOM 749 C C . LYS A 1 96 ? 8.238 11.746 -9.908 1.00 95.81 96 LYS A C 1
ATOM 751 O O . LYS A 1 96 ? 8.124 12.629 -9.070 1.00 95.81 96 LYS A O 1
ATOM 756 N N . LYS A 1 97 ? 7.912 10.473 -9.659 1.00 95.12 97 LYS A N 1
ATOM 757 C CA . LYS A 1 97 ? 7.365 10.046 -8.364 1.00 95.12 97 LYS A CA 1
ATOM 758 C C . LYS A 1 97 ? 8.370 10.251 -7.228 1.00 95.12 97 LYS A C 1
ATOM 760 O O . LYS A 1 97 ? 7.990 10.778 -6.193 1.00 95.12 97 LYS A O 1
ATOM 765 N N . MET A 1 98 ? 9.643 9.919 -7.450 1.00 94.69 98 MET A N 1
ATOM 766 C CA . MET A 1 98 ? 10.709 10.170 -6.474 1.00 94.69 98 MET A CA 1
ATOM 767 C C . MET A 1 98 ? 10.854 11.662 -6.155 1.00 94.69 98 MET A C 1
ATOM 769 O O . MET A 1 98 ? 11.035 12.022 -4.999 1.00 94.69 98 MET A O 1
ATOM 773 N N . PHE A 1 99 ? 10.758 12.530 -7.164 1.00 95.75 99 PHE A N 1
ATOM 774 C CA . PHE A 1 99 ? 10.792 13.975 -6.957 1.00 95.75 99 PHE A CA 1
ATOM 775 C C . PHE A 1 99 ? 9.563 14.478 -6.186 1.00 95.75 99 PHE A C 1
ATOM 777 O O . PHE A 1 99 ? 9.713 15.231 -5.229 1.00 95.75 99 PHE A O 1
ATOM 784 N N . ASP A 1 100 ? 8.363 14.030 -6.566 1.00 95.38 100 ASP A N 1
ATOM 785 C CA . ASP A 1 100 ? 7.113 14.389 -5.888 1.00 95.38 100 ASP A CA 1
ATOM 786 C C . ASP A 1 100 ? 7.142 13.963 -4.401 1.00 95.38 100 ASP A C 1
ATOM 788 O O . ASP A 1 100 ? 6.691 14.716 -3.542 1.00 95.38 100 ASP A O 1
ATOM 792 N N . ASP A 1 101 ? 7.717 12.794 -4.088 1.00 93.00 101 ASP A N 1
ATOM 793 C CA . ASP A 1 101 ? 7.860 12.292 -2.713 1.00 93.00 101 ASP A CA 1
ATOM 794 C C . ASP A 1 101 ? 8.829 13.137 -1.872 1.00 93.00 101 ASP A C 1
ATOM 796 O O . ASP A 1 101 ? 8.582 13.343 -0.687 1.00 93.00 101 ASP A O 1
ATOM 800 N N . ILE A 1 102 ? 9.899 13.666 -2.478 1.00 92.06 102 ILE A N 1
ATOM 801 C CA . ILE A 1 102 ? 10.842 14.575 -1.803 1.00 92.06 102 ILE A CA 1
ATOM 802 C C . ILE A 1 102 ? 10.199 15.941 -1.532 1.00 92.06 102 ILE A C 1
ATOM 804 O O . ILE A 1 102 ? 10.471 16.540 -0.502 1.00 92.06 102 ILE A O 1
ATOM 808 N N . GLN A 1 103 ? 9.355 16.443 -2.438 1.00 83.69 103 GLN A N 1
ATOM 809 C CA . GLN A 1 103 ? 8.706 17.753 -2.285 1.00 83.69 103 GLN A CA 1
ATOM 810 C C . GLN A 1 103 ? 7.544 17.751 -1.281 1.00 83.69 103 GLN A C 1
ATOM 812 O O . GLN A 1 103 ? 7.157 18.816 -0.804 1.00 83.69 103 GLN A O 1
ATOM 817 N N . LEU A 1 104 ? 6.945 16.585 -1.025 1.00 73.00 104 LEU A N 1
ATOM 818 C CA . LEU A 1 104 ? 5.833 16.423 -0.084 1.00 73.00 104 LEU A CA 1
ATOM 819 C C . LEU A 1 104 ? 6.305 16.147 1.359 1.00 73.00 104 LEU A C 1
ATOM 821 O O . LEU A 1 104 ? 5.501 16.286 2.281 1.00 73.00 104 LEU A O 1
ATOM 825 N N . ALA A 1 105 ? 7.567 15.741 1.537 1.00 58.66 105 ALA A N 1
ATOM 826 C CA . ALA A 1 105 ? 8.209 15.470 2.826 1.00 58.66 105 ALA A CA 1
ATOM 827 C C . ALA A 1 105 ? 8.748 16.747 3.489 1.00 58.66 105 ALA A C 1
ATOM 829 O O . ALA A 1 105 ? 8.665 16.821 4.737 1.00 58.66 105 ALA A O 1
#

Sequence (105 aa):
MESVIERNAMVNSINETGNFKRVDTESRVQRLQNQKEDESVSTEASSVNLSDASQQLATLKDIILKEPDVDNARVEYLKELLNSGRYEISSSKIAKKMFDDIQLA

pLDDT: mean 73.87, std 17.81, range [42.41, 96.56]

Radius of gyration: 31.9 Å; chains: 1; bounding box: 65×44×87 Å

Secondary structure (DSSP, 8-state):
------------------------SHHHHHHHHS-SS--SSHHHHHHHHHHHHHHHHHHHHHHHHHS----HHHHHHHHHHHHTT-----HHHHHHHHHHHHHH-

Organism: NCBI:txid458

InterPro domains:
  IPR007412 Anti-sigma-28 factor, FlgM [TIGR03824] (13-101)
  IPR031316 Anti-sigma-28 factor FlgM, C-terminal [PF04316] (47-99)
  IPR035890 Anti-sigma-28 factor FlgM superfamily [SSF101498] (12-100)